Protein AF-A0A6N6S8N4-F1 (afdb_monomer)

Solvent-accessible surface area (backbone atoms only — not comparable to full-atom values): 8109 Å² total; per-residue (Å²): 145,86,81,79,85,82,71,57,64,67,64,52,57,62,48,53,56,59,43,51,50,46,43,49,50,54,49,49,52,49,47,55,65,48,35,40,62,38,55,52,53,52,51,52,50,51,46,40,58,76,73,44,45,75,82,76,47,55,70,67,56,49,52,53,50,51,50,50,51,51,53,49,40,52,51,28,48,54,50,20,58,75,68,59,69,82,83,50,69,66,60,31,50,52,56,53,25,70,74,39,92,80,34,54,58,59,65,65,67,60,69,63,92,68,75,96,79,56,77,68,61,58,51,56,48,51,55,52,50,55,59,39,56,57,63,74,71,113

Sequence (138 aa):
MTRIKALPHEALRRLVWPLRITRAGIAAERITRGFWPVWTILFALIAAVAFGAQDWLPLEVFWVGGVFALLGLLWALVRGIRQFRWPTEAEALDRLDRTLPGRPIAALTDSLAMGGGDAGTASVWRAHVARMADRART

Nearest PDB structures (foldseek):
  2p22-assembly1_B  TM=6.622E-01  e=1.594E+00  Saccharomyces cerevisiae
  2f66-assembly3_A  TM=7.027E-01  e=7.429E+00  Saccharomyces cerevisiae

Structure (mmCIF, N/CA/C/O backbone):
data_AF-A0A6N6S8N4-F1
#
_entry.id   AF-A0A6N6S8N4-F1
#
loop_
_atom_site.group_PDB
_atom_site.id
_atom_site.type_symbol
_atom_site.label_atom_id
_atom_site.label_alt_id
_atom_site.label_comp_id
_atom_site.label_asym_id
_atom_site.label_entity_id
_atom_site.label_seq_id
_atom_site.pdbx_PDB_ins_code
_atom_site.Cartn_x
_atom_site.Cartn_y
_atom_site.Cartn_z
_atom_site.occupancy
_atom_site.B_iso_or_equiv
_atom_site.auth_seq_id
_atom_site.auth_comp_id
_atom_site.auth_asym_id
_atom_site.auth_atom_id
_atom_site.pdbx_PDB_model_num
ATOM 1 N N . MET A 1 1 ? -27.161 10.430 45.081 1.00 38.78 1 MET A N 1
ATOM 2 C CA . MET A 1 1 ? -27.442 10.091 43.663 1.00 38.78 1 MET A CA 1
ATOM 3 C C . MET A 1 1 ? -26.609 10.977 42.730 1.00 38.78 1 MET A C 1
ATOM 5 O O . MET A 1 1 ? -27.145 11.697 41.901 1.00 38.78 1 MET A O 1
ATOM 9 N N . THR A 1 2 ? -25.282 10.952 42.862 1.00 39.19 2 THR A N 1
ATOM 10 C CA . THR A 1 2 ? -24.399 11.970 42.264 1.00 39.19 2 THR A CA 1
ATOM 11 C C . THR A 1 2 ? -22.998 11.378 42.110 1.00 39.19 2 THR A C 1
ATOM 13 O O . THR A 1 2 ? -22.294 11.290 43.105 1.00 39.19 2 THR A O 1
ATOM 16 N N . ARG A 1 3 ? -22.630 10.916 40.895 1.00 36.88 3 ARG A N 1
ATOM 17 C CA . ARG A 1 3 ? -21.241 10.827 40.345 1.00 36.88 3 ARG A CA 1
ATOM 18 C C . ARG A 1 3 ? -21.021 9.871 39.159 1.00 36.88 3 ARG A C 1
ATOM 20 O O . ARG A 1 3 ? -19.888 9.749 38.720 1.00 36.88 3 ARG A O 1
ATOM 27 N N . ILE A 1 4 ? -22.035 9.209 38.595 1.00 42.28 4 ILE A N 1
ATOM 28 C CA . ILE A 1 4 ? -21.779 8.183 37.550 1.00 42.28 4 ILE A CA 1
ATOM 29 C C . ILE A 1 4 ? -21.892 8.718 36.104 1.00 42.28 4 ILE A C 1
ATOM 31 O O . ILE A 1 4 ? -21.311 8.144 35.192 1.00 42.28 4 ILE A O 1
ATOM 35 N N . LYS A 1 5 ? -22.541 9.866 35.857 1.00 41.59 5 LYS A N 1
ATOM 36 C CA . LYS A 1 5 ? -22.748 10.369 34.479 1.00 41.59 5 LYS A CA 1
ATOM 37 C C . LYS A 1 5 ? -21.588 11.174 33.868 1.00 41.59 5 LYS A C 1
ATOM 39 O O . LYS A 1 5 ? -21.591 11.373 32.660 1.00 41.59 5 LYS A O 1
ATOM 44 N N . ALA A 1 6 ? -20.594 11.609 34.647 1.00 41.25 6 ALA A N 1
ATOM 45 C CA . ALA A 1 6 ? -19.563 12.541 34.162 1.00 41.25 6 ALA A CA 1
ATOM 46 C C . ALA A 1 6 ? -18.297 11.883 33.569 1.00 41.25 6 ALA A C 1
ATOM 48 O O . ALA A 1 6 ? -17.432 12.591 33.069 1.00 41.25 6 ALA A O 1
ATOM 49 N N . LEU A 1 7 ? -18.170 10.550 33.596 1.00 47.22 7 LEU A N 1
ATOM 50 C CA . LEU A 1 7 ? -16.972 9.833 33.128 1.00 47.22 7 LEU A CA 1
ATOM 51 C C . LEU A 1 7 ? -17.054 8.984 31.829 1.00 47.22 7 LEU A C 1
ATOM 53 O O . LEU A 1 7 ? -16.128 8.198 31.635 1.00 47.22 7 LEU A O 1
ATOM 57 N N . PRO A 1 8 ? -18.018 9.119 30.885 1.00 53.78 8 PRO A N 1
ATOM 58 C CA . PRO A 1 8 ? -17.903 8.409 29.602 1.00 53.78 8 PRO A CA 1
ATOM 59 C C . PRO A 1 8 ? -17.248 9.234 28.479 1.00 53.78 8 PRO A C 1
ATOM 61 O O . PRO A 1 8 ? -16.511 8.689 27.671 1.00 53.78 8 PRO A O 1
ATOM 64 N N . HIS A 1 9 ? -17.491 10.545 28.384 1.00 48.00 9 HIS A N 1
ATOM 65 C CA . HIS A 1 9 ? -17.287 11.254 27.108 1.00 48.00 9 HIS A CA 1
ATOM 66 C C . HIS A 1 9 ? -15.840 11.693 26.844 1.00 48.00 9 HIS A C 1
ATOM 68 O O . HIS A 1 9 ? -15.397 11.653 25.699 1.00 48.00 9 HIS A O 1
ATOM 74 N N . GLU A 1 10 ? -15.080 12.087 27.870 1.00 51.88 10 GLU A N 1
ATOM 75 C CA . GLU A 1 10 ? -13.678 12.501 27.690 1.00 51.88 10 GLU A CA 1
ATOM 76 C C . GLU A 1 10 ? -12.734 11.317 27.465 1.00 51.88 10 GLU A C 1
ATOM 78 O O . GLU A 1 10 ? -11.846 11.395 26.615 1.00 51.88 10 GLU A O 1
ATOM 83 N N . ALA A 1 11 ? -12.969 10.200 28.162 1.00 54.28 11 ALA A N 1
ATOM 84 C CA . ALA A 1 11 ? -12.226 8.960 27.955 1.00 54.28 11 ALA A CA 1
ATOM 85 C C . ALA A 1 11 ? -12.515 8.368 26.563 1.00 54.28 11 ALA A C 1
ATOM 87 O O . ALA A 1 11 ? -11.584 8.021 25.840 1.00 54.28 11 ALA A O 1
ATOM 88 N N . LEU A 1 12 ? -13.786 8.360 26.130 1.00 53.28 12 LEU A N 1
ATOM 89 C CA . LEU A 1 12 ? -14.160 7.937 24.776 1.00 53.28 12 LEU A CA 1
ATOM 90 C C . LEU A 1 12 ? -13.596 8.880 23.701 1.00 53.28 12 LEU A C 1
ATOM 92 O O . LEU A 1 12 ? -13.071 8.394 22.703 1.00 53.28 12 LEU A O 1
ATOM 96 N N . ARG A 1 13 ? -13.609 10.210 23.911 1.00 53.31 13 ARG A N 1
ATOM 97 C CA . ARG A 1 13 ? -13.008 11.193 22.981 1.00 53.31 13 ARG A CA 1
ATOM 98 C C . ARG A 1 13 ? -11.504 11.003 22.806 1.00 53.31 13 ARG A C 1
ATOM 100 O O . ARG A 1 13 ? -11.012 11.146 21.687 1.00 53.31 13 ARG A O 1
ATOM 107 N N . ARG A 1 14 ? -10.781 10.675 23.882 1.00 58.38 14 ARG A N 1
ATOM 108 C CA . ARG A 1 14 ? -9.346 10.361 23.812 1.00 58.38 14 ARG A CA 1
ATOM 109 C C . ARG A 1 14 ? -9.064 9.053 23.082 1.00 58.38 14 ARG A C 1
ATOM 111 O O . ARG A 1 14 ? -8.006 8.965 22.478 1.00 58.38 14 ARG A O 1
ATOM 118 N N . LEU A 1 15 ? -9.995 8.096 23.062 1.00 58.22 15 LEU A N 1
ATOM 119 C CA . LEU A 1 15 ? -9.845 6.850 22.303 1.00 58.22 15 LEU A CA 1
ATOM 120 C C . LEU A 1 15 ? -10.058 7.014 20.790 1.00 58.22 15 LEU A C 1
ATOM 122 O O . LEU A 1 15 ? -9.477 6.252 20.023 1.00 58.22 15 LEU A O 1
ATOM 126 N N . VAL A 1 16 ? -10.828 8.009 20.330 1.00 63.88 16 VAL A N 1
ATOM 127 C CA . VAL A 1 16 ? -11.131 8.185 18.891 1.00 63.88 16 VAL A CA 1
ATOM 128 C C . VAL A 1 16 ? -9.876 8.497 18.070 1.00 63.88 16 VAL A C 1
ATOM 130 O O . VAL A 1 16 ? -9.740 8.044 16.933 1.00 63.88 16 VAL A O 1
ATOM 133 N N . TRP A 1 17 ? -8.945 9.273 18.632 1.00 60.50 17 TRP A N 1
ATOM 134 C CA . TRP A 1 17 ? -7.737 9.702 17.922 1.00 60.50 17 TRP A CA 1
ATOM 135 C C . TRP A 1 17 ? -6.736 8.547 17.709 1.00 60.50 17 TRP A C 1
ATOM 137 O O . TRP A 1 17 ? -6.386 8.295 16.554 1.00 60.50 17 TRP A O 1
ATOM 147 N N . PRO A 1 18 ? -6.365 7.760 18.741 1.00 68.62 18 PRO A N 1
ATOM 148 C CA . PRO A 1 18 ? -5.601 6.522 18.588 1.00 68.62 18 PRO A CA 1
ATOM 149 C C . PRO A 1 18 ? -6.235 5.558 17.587 1.00 68.62 18 PRO A C 1
ATOM 151 O O . PRO A 1 18 ? -5.543 5.034 16.722 1.00 68.62 18 PRO A O 1
ATOM 154 N N . LEU A 1 19 ? -7.561 5.397 17.620 1.00 67.12 19 LEU A N 1
ATOM 155 C CA . LEU A 1 19 ? -8.277 4.505 16.707 1.00 67.12 19 LEU A CA 1
ATOM 156 C C . LEU A 1 19 ? -8.142 4.933 15.243 1.00 67.12 19 LEU A C 1
ATOM 158 O O . LEU A 1 19 ? -7.958 4.095 14.359 1.00 67.12 19 LEU A O 1
ATOM 162 N N . ARG A 1 20 ? -8.183 6.243 14.971 1.00 69.50 20 ARG A N 1
ATOM 163 C CA . ARG A 1 20 ? -7.945 6.787 13.627 1.00 69.50 20 ARG A CA 1
ATOM 164 C C . ARG A 1 20 ? -6.502 6.577 13.175 1.00 69.50 20 ARG A C 1
ATOM 166 O O . ARG A 1 20 ? -6.314 6.219 12.015 1.00 69.50 20 ARG A O 1
ATOM 173 N N . ILE A 1 21 ? -5.511 6.725 14.061 1.00 74.44 21 ILE A N 1
ATOM 174 C CA . ILE A 1 21 ? -4.111 6.401 13.736 1.00 74.44 21 ILE A CA 1
ATOM 175 C C . ILE A 1 21 ? -3.966 4.909 13.439 1.00 74.44 21 ILE A C 1
ATOM 177 O O . ILE A 1 21 ? -3.348 4.550 12.443 1.00 74.44 21 ILE A O 1
ATOM 181 N N . THR A 1 22 ? -4.561 4.027 14.246 1.00 74.69 22 THR A N 1
ATOM 182 C CA . THR A 1 22 ? -4.492 2.577 14.023 1.00 74.69 22 THR A CA 1
ATOM 183 C C . THR A 1 22 ? -5.160 2.194 12.703 1.00 74.69 22 THR A C 1
ATOM 185 O O . THR A 1 22 ? -4.591 1.419 11.936 1.00 74.69 22 THR A O 1
ATOM 188 N N . ARG A 1 23 ? -6.318 2.787 12.372 1.00 70.62 23 ARG A N 1
ATOM 189 C CA . ARG A 1 23 ? -6.960 2.615 11.054 1.00 70.62 23 ARG A CA 1
ATOM 190 C C . ARG A 1 23 ? -6.066 3.110 9.923 1.00 70.62 23 ARG A C 1
ATOM 192 O O . ARG A 1 23 ? -5.927 2.403 8.930 1.00 70.62 23 ARG A O 1
ATOM 199 N N . ALA A 1 24 ? -5.441 4.276 10.081 1.00 74.31 24 ALA A N 1
ATOM 200 C CA . ALA A 1 24 ? -4.512 4.824 9.098 1.00 74.31 24 ALA A CA 1
ATOM 201 C C . ALA A 1 24 ? -3.265 3.941 8.931 1.00 74.31 24 ALA A C 1
ATOM 203 O O . ALA A 1 24 ? -2.841 3.713 7.806 1.00 74.31 24 ALA A O 1
ATOM 204 N N . GLY A 1 25 ? -2.728 3.374 10.013 1.00 74.81 25 GLY A N 1
ATOM 205 C CA . GLY A 1 25 ? -1.590 2.454 9.986 1.00 74.81 25 GLY A CA 1
ATOM 206 C C . GLY A 1 25 ? -1.918 1.128 9.299 1.00 74.81 25 GLY A C 1
ATOM 207 O O . GLY A 1 25 ? -1.151 0.669 8.458 1.00 74.81 25 GLY A O 1
ATOM 208 N N . ILE A 1 26 ? -3.087 0.541 9.578 1.00 75.25 26 ILE A N 1
ATOM 209 C CA . ILE A 1 26 ? -3.557 -0.670 8.880 1.00 75.25 26 ILE A CA 1
ATOM 210 C C . ILE A 1 26 ? -3.814 -0.368 7.400 1.00 75.25 26 ILE A C 1
ATOM 212 O O . ILE A 1 26 ? -3.468 -1.177 6.540 1.00 75.25 26 ILE A O 1
ATOM 216 N N . ALA A 1 27 ? -4.409 0.788 7.090 1.00 74.81 27 ALA A N 1
ATOM 217 C CA . ALA A 1 27 ? -4.619 1.218 5.715 1.00 74.81 27 ALA A CA 1
ATOM 218 C C . ALA A 1 27 ? -3.282 1.411 4.988 1.00 74.81 27 ALA A C 1
ATOM 220 O O . ALA A 1 27 ? -3.123 0.876 3.898 1.00 74.81 27 ALA A O 1
ATOM 221 N N . ALA A 1 28 ? -2.304 2.079 5.603 1.00 76.81 28 ALA A N 1
ATOM 222 C CA . ALA A 1 28 ? -0.965 2.257 5.049 1.00 76.81 28 ALA A CA 1
ATOM 223 C C . ALA A 1 28 ? -0.253 0.912 4.836 1.00 76.81 28 ALA A C 1
ATOM 225 O O . ALA A 1 28 ? 0.269 0.673 3.755 1.00 76.81 28 ALA A O 1
ATOM 226 N N . GLU A 1 29 ? -0.302 -0.010 5.803 1.00 79.50 29 GLU A N 1
ATOM 227 C CA . GLU A 1 29 ? 0.267 -1.358 5.665 1.00 79.50 29 GLU A CA 1
ATOM 228 C C . GLU A 1 29 ? -0.382 -2.120 4.494 1.00 79.50 29 GLU A C 1
ATOM 230 O O . GLU A 1 29 ? 0.315 -2.720 3.672 1.00 79.50 29 GLU A O 1
ATOM 235 N N . ARG A 1 30 ? -1.717 -2.059 4.374 1.00 80.06 30 ARG A N 1
ATOM 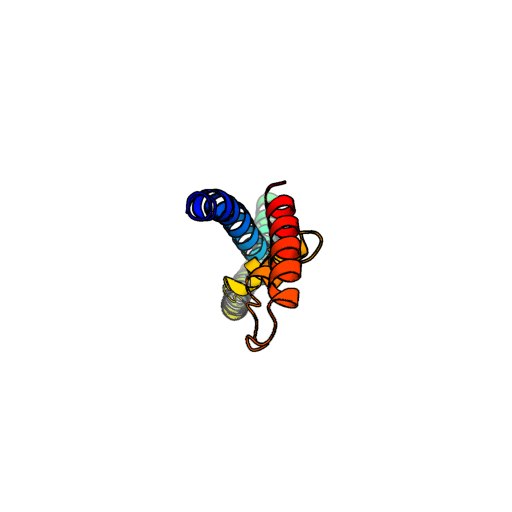236 C CA . ARG A 1 30 ? -2.467 -2.689 3.274 1.00 80.06 30 ARG A CA 1
ATOM 237 C C . ARG A 1 30 ? -2.194 -2.023 1.927 1.00 80.06 30 ARG A C 1
ATOM 239 O O . ARG A 1 30 ? -2.108 -2.739 0.935 1.00 80.06 30 ARG A O 1
ATOM 246 N N . ILE A 1 31 ? -2.027 -0.702 1.877 1.00 78.50 31 ILE A N 1
ATOM 247 C CA . ILE A 1 31 ? -1.660 0.024 0.655 1.00 78.50 31 ILE A CA 1
ATOM 248 C C . ILE A 1 31 ? -0.251 -0.378 0.237 1.00 78.50 31 ILE A C 1
ATOM 250 O O . ILE A 1 31 ? -0.060 -0.856 -0.874 1.00 78.50 31 ILE A O 1
ATOM 254 N N . THR A 1 32 ? 0.733 -0.271 1.125 1.00 80.25 32 THR A N 1
ATOM 255 C CA . THR A 1 32 ? 2.125 -0.588 0.797 1.00 80.25 32 THR A CA 1
ATOM 256 C C . THR A 1 32 ? 2.288 -2.052 0.394 1.00 80.25 32 THR A C 1
ATOM 258 O O . THR A 1 32 ? 2.954 -2.341 -0.596 1.00 80.25 32 THR A O 1
ATOM 261 N N . ARG A 1 33 ? 1.635 -2.991 1.094 1.00 78.88 33 ARG A N 1
ATOM 262 C CA . ARG A 1 33 ? 1.712 -4.424 0.763 1.00 78.88 33 ARG A CA 1
ATOM 263 C C . ARG A 1 33 ? 0.866 -4.798 -0.459 1.00 78.88 33 ARG A C 1
ATOM 265 O O . ARG A 1 33 ? 1.290 -5.631 -1.252 1.00 78.88 33 ARG A O 1
ATOM 272 N N . GLY A 1 34 ? -0.317 -4.209 -0.626 1.00 80.06 3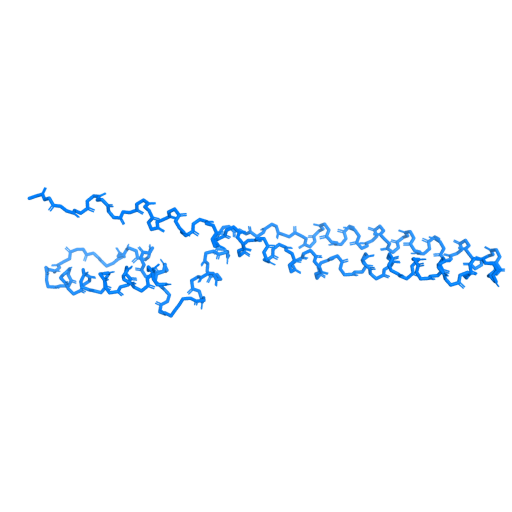4 GLY A N 1
ATOM 273 C CA . GLY A 1 34 ? -1.224 -4.492 -1.745 1.00 80.06 34 GLY A CA 1
ATOM 274 C C . GLY A 1 34 ? -0.770 -3.868 -3.065 1.00 80.06 34 GLY A C 1
ATOM 275 O O . GLY A 1 34 ? -0.921 -4.481 -4.119 1.00 80.06 34 GLY A O 1
ATOM 276 N N . PHE A 1 35 ? -0.155 -2.687 -2.999 1.00 86.38 35 PHE A N 1
ATOM 277 C CA . PHE A 1 35 ? 0.367 -1.939 -4.143 1.00 86.38 35 PHE A CA 1
ATOM 278 C C . PHE A 1 35 ? 1.889 -2.066 -4.289 1.00 86.38 35 PHE A C 1
ATOM 280 O O . PHE A 1 35 ? 2.489 -1.327 -5.064 1.00 86.38 35 PHE A O 1
ATOM 287 N N . TRP A 1 36 ? 2.529 -3.023 -3.604 1.00 87.38 36 TRP A N 1
ATOM 288 C CA . TRP A 1 36 ? 3.974 -3.259 -3.723 1.00 87.38 36 TRP A CA 1
ATOM 289 C C . TRP A 1 36 ? 4.470 -3.358 -5.180 1.00 87.38 36 TRP A C 1
ATOM 291 O O . TRP A 1 36 ? 5.475 -2.715 -5.480 1.00 87.38 36 TRP A O 1
ATOM 301 N N . PRO A 1 37 ? 3.775 -4.039 -6.124 1.00 89.56 37 PRO A N 1
ATOM 302 C CA . PRO A 1 37 ? 4.283 -4.157 -7.486 1.00 89.56 37 PRO A CA 1
ATOM 303 C C . PRO A 1 37 ? 4.200 -2.824 -8.240 1.00 89.56 37 PRO A C 1
ATOM 305 O O . PRO A 1 37 ? 5.045 -2.554 -9.084 1.00 89.56 37 PRO A O 1
ATOM 308 N N . VAL A 1 38 ? 3.218 -1.970 -7.914 1.00 90.94 38 VAL A N 1
ATOM 309 C CA . VAL A 1 38 ? 3.106 -0.615 -8.481 1.00 90.94 38 VAL A CA 1
ATOM 310 C C . VAL A 1 38 ? 4.327 0.206 -8.083 1.00 90.94 38 VAL A C 1
ATOM 312 O O . VAL A 1 38 ? 4.980 0.773 -8.952 1.00 90.94 38 VAL A O 1
ATOM 315 N N . TRP A 1 39 ? 4.671 0.217 -6.790 1.00 90.38 39 TRP A N 1
ATOM 316 C CA . TRP A 1 39 ? 5.846 0.934 -6.289 1.00 90.38 39 TRP A CA 1
ATOM 317 C C . TRP A 1 39 ? 7.140 0.426 -6.927 1.00 90.38 39 TRP A C 1
ATOM 319 O O . TRP A 1 39 ? 7.964 1.230 -7.351 1.00 90.38 39 TRP A O 1
ATOM 329 N N . THR A 1 40 ? 7.299 -0.894 -7.063 1.00 93.38 40 THR A N 1
ATOM 330 C CA . THR A 1 40 ? 8.468 -1.490 -7.723 1.00 93.38 40 THR A CA 1
ATOM 331 C C . THR A 1 40 ? 8.590 -1.057 -9.180 1.00 93.38 40 THR A C 1
ATOM 333 O O . THR A 1 40 ? 9.669 -0.634 -9.585 1.00 93.38 40 THR A O 1
ATOM 336 N N . ILE A 1 41 ? 7.505 -1.118 -9.960 1.00 94.00 41 ILE A N 1
ATOM 337 C CA . ILE A 1 41 ? 7.519 -0.691 -11.367 1.00 94.00 41 ILE A CA 1
ATOM 338 C C . ILE A 1 41 ? 7.836 0.802 -11.461 1.00 94.00 41 ILE A C 1
ATOM 340 O O . ILE A 1 41 ? 8.681 1.196 -12.259 1.00 94.00 41 ILE A O 1
ATOM 344 N N . LEU A 1 42 ? 7.211 1.631 -10.620 1.00 94.38 42 LEU A N 1
ATOM 345 C CA . LEU A 1 42 ? 7.425 3.075 -10.629 1.00 94.38 42 LEU A CA 1
ATOM 346 C C . LEU A 1 42 ? 8.887 3.428 -10.322 1.00 94.38 42 LEU A C 1
ATOM 348 O O . LEU A 1 42 ? 9.502 4.190 -11.060 1.00 94.38 42 LEU A O 1
ATOM 352 N N . PHE A 1 43 ? 9.465 2.841 -9.270 1.00 95.69 43 PHE A N 1
ATOM 353 C CA . PHE A 1 43 ? 10.862 3.081 -8.912 1.00 95.69 43 PHE A CA 1
ATOM 354 C C . PHE A 1 43 ? 11.838 2.516 -9.941 1.00 95.69 43 PHE A C 1
ATOM 356 O O . PHE A 1 43 ? 12.847 3.159 -10.215 1.00 95.69 43 PHE A O 1
ATOM 363 N N . ALA A 1 44 ? 11.536 1.368 -10.551 1.00 94.75 44 ALA A N 1
ATOM 364 C CA . ALA A 1 44 ? 12.347 0.820 -11.631 1.00 94.75 44 ALA A CA 1
ATOM 365 C C . ALA A 1 44 ? 12.348 1.740 -12.862 1.00 94.75 44 ALA A C 1
ATOM 367 O O . ALA A 1 44 ? 13.408 1.987 -13.428 1.00 94.75 44 ALA A O 1
ATOM 368 N N . LEU A 1 45 ? 11.190 2.296 -13.242 1.00 94.12 45 LEU A N 1
ATOM 369 C CA . LEU A 1 45 ? 11.085 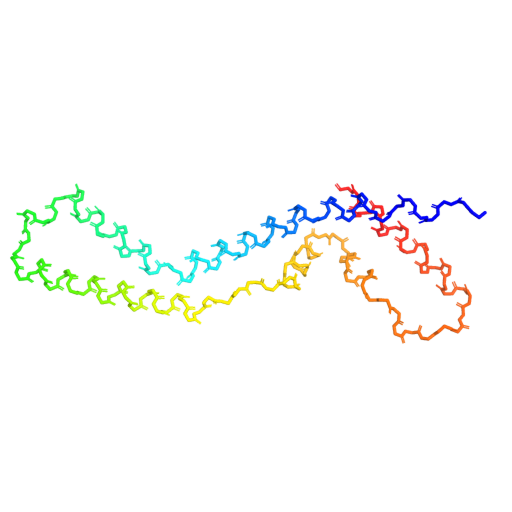3.267 -14.335 1.00 94.12 45 LEU A CA 1
ATOM 370 C C . LEU A 1 45 ? 11.831 4.565 -14.014 1.00 94.12 45 LEU A C 1
ATOM 372 O O . LEU A 1 45 ? 12.595 5.048 -14.844 1.00 94.12 45 LEU A O 1
ATOM 376 N N . ILE A 1 46 ? 11.650 5.106 -12.805 1.00 95.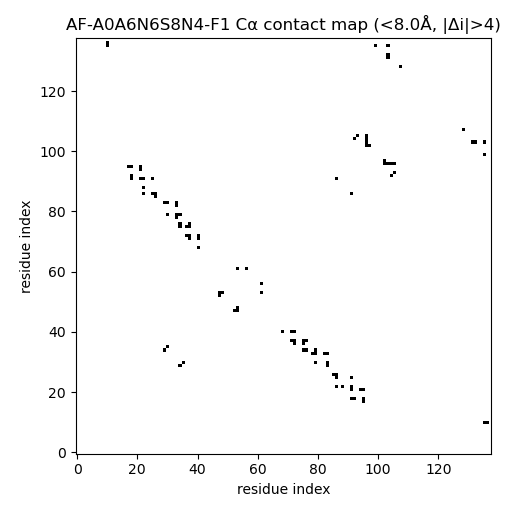75 46 ILE A N 1
ATOM 377 C CA . ILE A 1 46 ? 12.367 6.307 -12.353 1.00 95.75 46 ILE A CA 1
ATOM 378 C C . ILE A 1 46 ? 13.876 6.068 -12.389 1.00 95.75 46 ILE A C 1
ATOM 380 O O . ILE A 1 46 ? 14.604 6.915 -12.894 1.00 95.75 46 ILE A O 1
ATOM 384 N N . ALA A 1 47 ? 14.348 4.920 -11.898 1.00 95.69 47 ALA A N 1
ATOM 385 C CA . ALA A 1 47 ? 15.757 4.559 -11.958 1.00 95.69 47 ALA A CA 1
ATOM 386 C C . ALA A 1 47 ? 16.233 4.453 -13.413 1.00 95.69 47 ALA A C 1
ATOM 388 O O . ALA A 1 47 ? 17.211 5.097 -13.771 1.00 95.69 47 ALA A O 1
ATOM 389 N N . ALA A 1 48 ? 15.522 3.720 -14.273 1.00 92.56 48 ALA A N 1
ATOM 390 C CA . ALA A 1 48 ? 15.886 3.593 -15.683 1.00 92.56 48 ALA A CA 1
ATOM 391 C C . ALA A 1 48 ? 16.062 4.967 -16.352 1.00 92.56 48 ALA A C 1
ATOM 393 O O . ALA A 1 48 ? 17.072 5.193 -17.013 1.00 92.56 48 ALA A O 1
ATOM 394 N N . VAL A 1 49 ? 15.141 5.904 -16.103 1.00 92.62 49 VAL A N 1
ATOM 395 C CA . VAL A 1 49 ? 15.228 7.271 -16.634 1.00 92.62 49 VAL A CA 1
ATOM 396 C C . VAL A 1 49 ? 16.377 8.065 -16.005 1.00 92.62 49 VAL A C 1
ATOM 398 O O . VAL A 1 49 ? 17.157 8.696 -16.714 1.00 92.62 49 VAL A O 1
ATOM 401 N N . ALA A 1 50 ? 16.516 8.022 -14.678 1.00 95.44 50 ALA A N 1
ATOM 402 C CA . ALA A 1 50 ? 17.544 8.765 -13.948 1.00 95.44 50 ALA A CA 1
ATOM 403 C C . ALA A 1 50 ? 18.973 8.318 -14.301 1.00 95.44 50 ALA A C 1
ATOM 405 O O . ALA A 1 50 ? 19.888 9.137 -14.298 1.00 95.44 50 ALA A O 1
ATOM 406 N N . PHE A 1 51 ? 19.160 7.036 -14.623 1.00 95.06 51 PHE A N 1
ATOM 407 C CA . PHE A 1 51 ? 20.437 6.470 -15.061 1.00 95.06 51 PHE A CA 1
ATOM 408 C C . PHE A 1 51 ? 20.662 6.572 -16.578 1.00 95.06 51 PHE A C 1
ATOM 410 O O . PHE A 1 51 ? 21.683 6.099 -17.074 1.00 95.06 51 PHE A O 1
ATOM 417 N N . GLY A 1 52 ? 19.742 7.192 -17.321 1.00 92.00 52 GLY A N 1
ATOM 418 C CA . GLY A 1 52 ? 19.910 7.425 -18.752 1.00 92.00 52 GLY A CA 1
ATOM 419 C C . GLY A 1 52 ? 19.660 6.199 -19.625 1.00 92.00 52 GLY A C 1
ATOM 420 O O . GLY A 1 52 ? 20.097 6.180 -20.768 1.00 92.00 52 GLY A O 1
ATOM 421 N N . ALA A 1 53 ? 18.985 5.155 -19.129 1.00 90.12 53 ALA A N 1
ATOM 422 C CA . ALA A 1 53 ? 18.800 3.909 -19.876 1.00 90.12 53 ALA A CA 1
ATOM 423 C C . ALA A 1 53 ? 18.142 4.140 -21.248 1.00 90.12 53 ALA A C 1
ATOM 425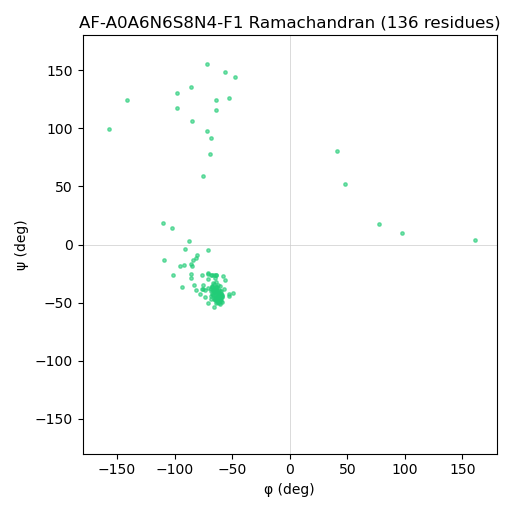 O O . ALA A 1 53 ? 18.460 3.431 -22.199 1.00 90.12 53 ALA A O 1
ATOM 426 N N . GLN A 1 54 ? 17.286 5.161 -21.378 1.00 86.75 54 GLN A N 1
ATOM 427 C CA . GLN A 1 54 ? 16.670 5.536 -22.653 1.00 86.75 54 GLN A CA 1
ATOM 428 C C . GLN A 1 54 ? 17.678 5.883 -23.760 1.00 86.75 54 GLN A C 1
ATOM 430 O O . GLN A 1 54 ? 17.356 5.699 -24.928 1.00 86.75 54 GLN A O 1
ATOM 435 N N . ASP A 1 55 ? 18.880 6.347 -23.408 1.00 89.50 55 ASP A N 1
ATOM 436 C CA . ASP A 1 55 ? 19.887 6.810 -24.370 1.00 89.50 55 ASP A CA 1
ATOM 437 C C . ASP A 1 55 ? 20.744 5.656 -24.920 1.00 89.50 55 ASP A C 1
ATOM 439 O O . ASP A 1 55 ? 21.376 5.782 -25.967 1.00 89.50 55 ASP A O 1
ATOM 443 N N . TRP A 1 56 ? 20.748 4.511 -24.228 1.00 90.12 56 TRP A N 1
ATOM 444 C CA . TRP A 1 56 ? 21.565 3.337 -24.562 1.00 90.12 56 TRP A CA 1
ATOM 445 C C . TRP A 1 56 ? 20.748 2.161 -25.107 1.00 90.12 56 TRP A C 1
ATOM 447 O O . TRP A 1 56 ? 21.317 1.194 -25.616 1.00 90.12 56 TRP A O 1
ATOM 457 N N . LEU A 1 57 ? 19.422 2.202 -24.964 1.00 87.94 57 LEU A N 1
ATOM 458 C CA . LEU A 1 57 ? 18.540 1.105 -25.345 1.00 87.94 57 LEU A CA 1
ATOM 459 C C . LEU A 1 57 ? 18.162 1.180 -26.833 1.00 87.94 57 LEU A C 1
ATOM 461 O O . LEU A 1 57 ? 17.751 2.239 -27.309 1.00 87.94 57 LEU A O 1
ATOM 465 N N . PRO A 1 58 ? 18.201 0.048 -27.562 1.00 92.88 58 PRO A N 1
ATOM 466 C CA . PRO A 1 58 ? 17.570 -0.048 -28.871 1.00 92.88 58 PRO A CA 1
ATOM 467 C C . PRO A 1 58 ? 16.079 0.295 -28.790 1.00 92.88 58 PRO A C 1
ATOM 469 O O . PRO A 1 58 ? 15.411 -0.004 -27.791 1.00 92.88 58 PRO A O 1
ATOM 472 N N . LEU A 1 59 ? 15.544 0.874 -29.864 1.00 90.75 59 LEU A N 1
ATOM 473 C CA . LEU A 1 59 ? 14.161 1.345 -29.927 1.00 90.75 59 LEU A CA 1
ATOM 474 C C . LEU A 1 59 ? 13.153 0.222 -29.635 1.00 90.75 59 LEU A C 1
ATOM 476 O O . LEU A 1 59 ? 12.160 0.437 -28.940 1.00 90.75 59 LEU A O 1
ATOM 480 N N . GLU A 1 60 ? 13.427 -0.989 -30.118 1.00 92.88 60 GLU A N 1
ATOM 481 C CA . GLU A 1 60 ? 12.603 -2.174 -29.893 1.00 92.88 60 GLU A CA 1
ATOM 482 C C . GLU A 1 60 ? 12.534 -2.524 -28.404 1.00 92.88 60 GLU A C 1
ATOM 484 O O . GLU A 1 60 ? 11.452 -2.784 -27.880 1.00 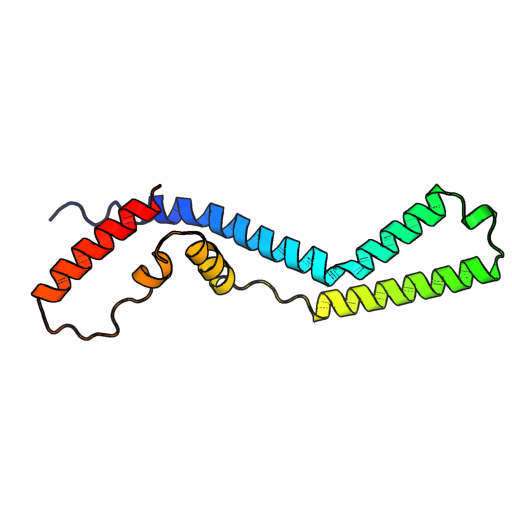92.88 60 GLU A O 1
ATOM 489 N N . VAL A 1 61 ? 13.670 -2.482 -27.698 1.00 91.56 61 VAL A N 1
ATOM 490 C CA . VAL A 1 61 ? 13.729 -2.790 -26.261 1.00 91.56 61 VAL A CA 1
ATOM 491 C C . VAL A 1 61 ? 13.006 -1.717 -25.455 1.00 91.56 61 VAL A C 1
ATOM 493 O O . VAL A 1 61 ? 12.277 -2.047 -24.520 1.00 91.56 61 VAL A O 1
ATOM 496 N N . PHE A 1 62 ? 13.154 -0.447 -25.838 1.00 90.69 62 PHE A N 1
ATOM 497 C CA . PHE A 1 62 ? 12.457 0.661 -25.194 1.00 90.69 62 PHE A CA 1
ATOM 498 C C . PHE A 1 62 ? 10.931 0.513 -25.297 1.00 90.69 62 PHE A C 1
ATOM 500 O O . PHE A 1 62 ? 10.239 0.551 -24.277 1.00 90.69 62 PHE A O 1
ATOM 507 N N . TRP A 1 63 ? 10.394 0.276 -26.499 1.00 92.38 63 TRP A N 1
ATOM 508 C CA . TRP A 1 63 ? 8.947 0.122 -26.691 1.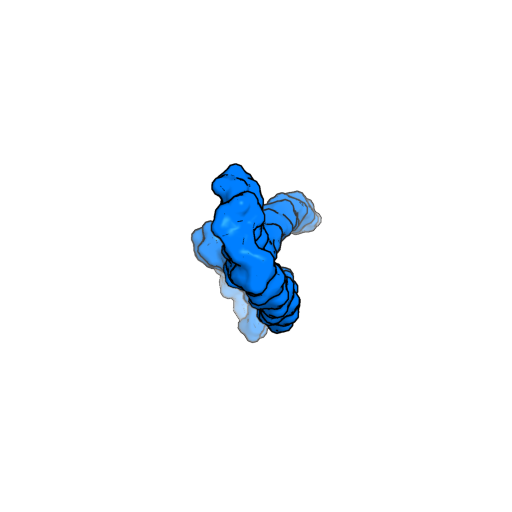00 92.38 63 TRP A CA 1
ATOM 509 C C . TRP A 1 63 ? 8.398 -1.150 -26.053 1.00 92.38 63 TRP A C 1
ATOM 511 O O . TRP A 1 63 ? 7.373 -1.093 -25.373 1.00 92.38 63 TRP A O 1
ATOM 521 N N . VAL A 1 64 ? 9.080 -2.286 -26.220 1.00 94.31 64 VAL A N 1
ATOM 522 C CA . VAL A 1 64 ? 8.671 -3.552 -25.596 1.00 94.31 64 VAL A CA 1
ATOM 523 C C . VAL A 1 64 ? 8.678 -3.414 -24.072 1.00 94.31 64 VAL A C 1
ATOM 525 O O . VAL A 1 64 ? 7.686 -3.745 -23.421 1.00 94.31 64 VAL A O 1
ATOM 528 N N . GLY A 1 65 ? 9.746 -2.851 -23.501 1.00 93.25 65 GLY A N 1
ATOM 529 C CA . GLY A 1 65 ? 9.847 -2.565 -22.071 1.00 93.25 65 GLY A CA 1
ATOM 530 C C . GLY A 1 65 ? 8.745 -1.623 -21.582 1.00 93.25 65 GLY A C 1
ATOM 531 O O . GLY A 1 65 ? 8.116 -1.899 -20.562 1.00 93.25 65 GLY A O 1
ATOM 532 N N . GLY A 1 66 ? 8.446 -0.563 -22.337 1.00 93.19 66 GLY A N 1
ATOM 533 C CA . GLY A 1 66 ? 7.360 0.373 -22.039 1.00 93.19 66 GLY A CA 1
ATOM 534 C C . GLY A 1 66 ? 5.981 -0.292 -22.023 1.00 93.19 66 GLY A C 1
ATOM 535 O O . GLY A 1 66 ? 5.208 -0.083 -21.086 1.00 93.19 66 GLY A O 1
ATOM 536 N N . VAL A 1 67 ? 5.684 -1.151 -23.005 1.00 95.69 67 VAL A N 1
ATOM 537 C CA . VAL A 1 67 ? 4.429 -1.922 -23.052 1.00 95.69 67 VAL A CA 1
ATOM 538 C C . VAL A 1 67 ? 4.327 -2.868 -21.857 1.00 95.69 67 VAL A C 1
ATOM 540 O O . VAL A 1 67 ? 3.295 -2.893 -21.186 1.00 95.69 67 VAL A O 1
ATOM 543 N N . PHE A 1 68 ? 5.390 -3.610 -21.536 1.00 95.81 68 PHE A N 1
ATOM 544 C CA . PHE A 1 68 ? 5.394 -4.498 -20.371 1.00 95.81 68 PHE A CA 1
ATOM 545 C C . PHE A 1 68 ? 5.254 -3.737 -19.052 1.00 95.81 68 PHE A C 1
ATOM 547 O O . PHE A 1 68 ? 4.514 -4.182 -18.175 1.00 95.81 68 PHE A O 1
ATOM 554 N N . ALA A 1 69 ? 5.905 -2.582 -18.914 1.00 93.94 69 ALA A N 1
ATOM 555 C CA . ALA A 1 69 ? 5.763 -1.733 -17.740 1.00 93.94 69 ALA A CA 1
ATOM 556 C C . ALA A 1 69 ? 4.322 -1.227 -17.590 1.00 93.94 69 ALA A C 1
ATOM 55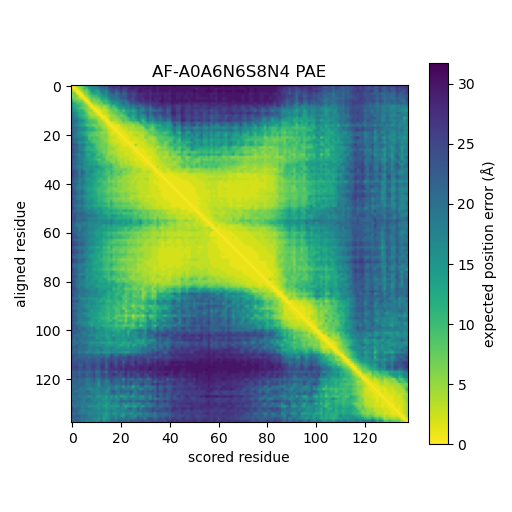8 O O . ALA A 1 69 ? 3.763 -1.298 -16.495 1.00 93.94 69 ALA A O 1
ATOM 559 N N . LEU A 1 70 ? 3.687 -0.795 -18.686 1.00 95.00 70 LEU A N 1
ATOM 560 C CA . LEU A 1 70 ? 2.293 -0.355 -18.685 1.00 95.00 70 LEU A CA 1
ATOM 561 C C . LEU A 1 70 ? 1.334 -1.495 -18.316 1.00 95.00 70 LEU A C 1
ATOM 563 O O . LEU A 1 70 ? 0.495 -1.332 -17.431 1.00 95.00 70 LEU A O 1
ATOM 567 N N . LEU A 1 71 ? 1.470 -2.661 -18.952 1.00 96.25 71 LEU A N 1
ATOM 568 C CA . LEU A 1 71 ? 0.648 -3.837 -18.652 1.00 96.25 71 LEU A CA 1
ATOM 569 C C . LEU A 1 71 ? 0.845 -4.307 -17.208 1.00 96.25 71 LEU A C 1
ATOM 571 O O . LEU A 1 71 ? -0.131 -4.603 -16.516 1.00 96.25 71 LEU A O 1
ATOM 575 N N . GLY A 1 72 ? 2.092 -4.327 -16.733 1.00 93.62 72 GLY A N 1
ATOM 576 C CA . GLY A 1 72 ? 2.433 -4.643 -15.351 1.00 93.62 72 GLY A CA 1
ATOM 577 C C . GLY A 1 72 ? 1.798 -3.664 -14.367 1.00 93.62 72 GLY A C 1
ATOM 578 O O . GLY A 1 72 ? 1.233 -4.093 -13.361 1.00 93.62 72 GLY A O 1
ATOM 579 N N . LEU A 1 73 ? 1.818 -2.364 -14.676 1.00 93.31 73 LEU A N 1
ATOM 580 C CA . LEU A 1 73 ? 1.208 -1.321 -13.854 1.00 93.31 73 LEU A CA 1
ATOM 581 C C . LEU A 1 73 ? -0.316 -1.477 -13.795 1.00 93.31 73 LEU A C 1
ATOM 583 O O . LEU A 1 73 ? -0.888 -1.461 -12.707 1.00 93.31 73 LEU A O 1
ATOM 587 N N . LEU A 1 74 ? -0.970 -1.692 -14.941 1.00 94.25 74 LEU A N 1
ATOM 588 C CA . LEU A 1 74 ? -2.414 -1.929 -15.016 1.00 94.25 74 LEU A CA 1
ATOM 589 C C . LEU A 1 74 ? -2.814 -3.182 -14.236 1.00 94.25 74 LEU A C 1
ATOM 591 O O . LEU A 1 74 ? -3.743 -3.142 -13.428 1.00 94.25 74 LEU A O 1
ATOM 595 N N . TRP A 1 75 ? -2.089 -4.285 -14.422 1.00 92.81 75 TRP A N 1
ATOM 596 C CA . TRP A 1 75 ? -2.332 -5.517 -13.678 1.00 92.81 75 TRP A CA 1
ATOM 597 C C . TRP A 1 75 ? -2.142 -5.317 -12.171 1.00 92.81 75 TRP A C 1
ATOM 599 O O . TRP A 1 75 ? -2.985 -5.748 -11.382 1.00 92.81 75 TRP A O 1
ATOM 609 N N . ALA A 1 76 ? -1.076 -4.627 -11.761 1.00 90.25 76 ALA A N 1
ATOM 610 C CA . ALA A 1 76 ? -0.789 -4.344 -10.361 1.00 90.25 76 ALA A CA 1
ATOM 611 C C . ALA A 1 76 ? -1.846 -3.427 -9.729 1.00 90.25 76 ALA A C 1
ATOM 613 O O . ALA A 1 76 ? -2.254 -3.674 -8.595 1.00 90.25 76 ALA A O 1
ATOM 614 N N . LEU A 1 77 ? -2.346 -2.431 -10.466 1.00 87.69 77 LEU A N 1
ATOM 615 C CA . LEU A 1 77 ? -3.453 -1.572 -10.043 1.00 87.69 77 LEU A CA 1
ATOM 616 C C . LEU A 1 77 ? -4.746 -2.372 -9.876 1.00 87.69 77 LEU A C 1
ATOM 618 O O . LEU A 1 77 ? -5.368 -2.307 -8.818 1.00 87.69 77 LEU A O 1
ATOM 622 N N . VAL A 1 78 ? -5.130 -3.176 -10.873 1.00 88.12 78 VAL A N 1
ATOM 623 C CA . VAL A 1 78 ? -6.335 -4.020 -10.802 1.00 88.12 78 VAL A CA 1
ATOM 624 C C . VAL A 1 78 ? -6.231 -5.002 -9.639 1.00 88.12 78 VAL A C 1
ATOM 626 O O . VAL A 1 78 ? -7.174 -5.145 -8.861 1.00 88.12 78 VAL A O 1
ATOM 629 N N . ARG A 1 79 ? -5.080 -5.660 -9.476 1.00 85.94 79 ARG A N 1
ATOM 630 C CA . ARG A 1 79 ? -4.822 -6.562 -8.352 1.00 85.94 79 ARG A CA 1
ATOM 631 C C . ARG A 1 79 ? -4.901 -5.822 -7.016 1.00 85.94 79 ARG A C 1
ATOM 633 O O . ARG A 1 79 ? -5.561 -6.323 -6.108 1.00 85.94 79 ARG A O 1
ATOM 640 N N . GLY A 1 80 ? -4.258 -4.662 -6.901 1.00 83.88 80 GLY A N 1
ATOM 641 C CA . GLY A 1 80 ? -4.252 -3.830 -5.700 1.00 83.88 80 GLY A CA 1
ATOM 642 C C . GLY A 1 80 ? -5.665 -3.417 -5.303 1.00 83.88 80 GLY A C 1
ATOM 643 O O . GLY A 1 80 ? -6.074 -3.677 -4.178 1.00 83.88 80 GLY A O 1
ATOM 644 N N . ILE A 1 81 ? -6.453 -2.899 -6.250 1.00 82.44 81 ILE A N 1
ATOM 645 C CA . ILE A 1 81 ? -7.858 -2.517 -6.043 1.00 82.44 81 ILE A CA 1
ATOM 646 C C . ILE A 1 81 ? -8.707 -3.730 -5.641 1.00 82.44 81 ILE A C 1
ATOM 648 O O . ILE A 1 81 ? -9.475 -3.646 -4.687 1.00 82.44 81 ILE A O 1
ATOM 652 N N . ARG A 1 82 ? -8.553 -4.882 -6.310 1.00 80.44 82 ARG A N 1
ATOM 653 C CA . ARG A 1 82 ? -9.313 -6.105 -5.981 1.00 80.44 82 ARG A CA 1
ATOM 654 C C . ARG A 1 82 ? -8.952 -6.688 -4.615 1.00 80.44 82 ARG A C 1
ATOM 656 O O . ARG A 1 82 ? -9.806 -7.289 -3.970 1.00 80.44 82 ARG A O 1
ATOM 663 N N . GLN A 1 83 ? -7.699 -6.552 -4.187 1.00 75.25 83 GLN A N 1
ATOM 664 C CA . GLN A 1 83 ? -7.236 -7.013 -2.874 1.00 75.25 83 GLN A CA 1
ATOM 665 C C . GLN A 1 83 ? -7.482 -5.977 -1.771 1.00 75.25 83 GLN A C 1
ATOM 667 O O . GLN A 1 83 ? -7.462 -6.328 -0.588 1.00 75.25 83 GLN A O 1
ATOM 672 N N . PHE A 1 84 ? -7.740 -4.717 -2.132 1.00 70.00 84 PHE A N 1
ATOM 673 C CA . PHE A 1 84 ? -7.978 -3.647 -1.181 1.00 70.00 84 PHE A CA 1
ATOM 674 C C . PHE A 1 84 ? -9.345 -3.811 -0.516 1.00 70.00 84 PHE A C 1
ATOM 676 O O . PHE A 1 84 ? -10.389 -3.418 -1.033 1.00 70.00 84 PHE A O 1
ATOM 683 N N . ARG A 1 85 ? -9.331 -4.391 0.684 1.00 68.44 85 ARG A N 1
ATOM 684 C CA . ARG A 1 85 ? -10.483 -4.414 1.584 1.00 68.44 85 ARG A CA 1
ATOM 685 C C . ARG A 1 85 ? -10.313 -3.297 2.599 1.00 68.44 85 ARG A C 1
ATOM 687 O O . ARG A 1 85 ? -9.355 -3.318 3.381 1.00 68.44 85 ARG A O 1
ATOM 694 N N . TRP A 1 86 ? -11.239 -2.338 2.586 1.00 63.69 86 TRP A N 1
ATOM 695 C CA . TRP A 1 86 ? -11.277 -1.264 3.574 1.00 63.69 86 TRP A CA 1
ATOM 696 C C . TRP A 1 86 ? -11.268 -1.858 4.992 1.00 63.69 86 TRP A C 1
ATOM 698 O O . TRP A 1 86 ? -12.092 -2.731 5.279 1.00 63.69 86 TRP A O 1
ATOM 708 N N . PRO A 1 87 ? -10.334 -1.443 5.869 1.00 63.75 87 PRO A N 1
ATOM 709 C CA . PRO A 1 87 ? -10.284 -1.948 7.232 1.00 63.75 87 PRO A CA 1
ATOM 710 C C . PRO A 1 87 ? -11.553 -1.545 7.982 1.00 63.75 87 PRO A C 1
ATOM 712 O O . PRO A 1 87 ? -11.921 -0.361 8.057 1.00 63.75 87 PRO A O 1
ATOM 715 N N . THR A 1 88 ? -12.233 -2.554 8.520 1.00 67.19 88 THR A N 1
ATOM 716 C CA . THR A 1 88 ? -13.461 -2.342 9.286 1.00 67.19 88 THR A CA 1
ATOM 717 C C . THR A 1 88 ? -13.132 -1.707 10.631 1.00 67.19 88 THR A C 1
ATOM 719 O O . THR A 1 88 ? -12.019 -1.812 11.148 1.00 67.19 88 THR A O 1
ATOM 722 N N . GLU A 1 89 ? -14.106 -1.009 11.207 1.00 61.47 89 GLU A N 1
ATOM 723 C CA . GLU A 1 89 ? -13.946 -0.397 12.527 1.00 61.47 89 GLU A CA 1
ATOM 724 C C . GLU A 1 89 ? -13.658 -1.445 13.610 1.00 61.47 89 GLU A C 1
ATOM 726 O O . GLU A 1 89 ? -12.809 -1.220 14.469 1.00 61.47 89 GLU A O 1
ATOM 731 N N . ALA A 1 90 ? -14.264 -2.630 13.483 1.00 63.09 90 ALA A N 1
ATOM 732 C CA . ALA A 1 90 ? -14.037 -3.777 14.355 1.00 63.09 90 ALA A CA 1
ATOM 733 C C . ALA A 1 90 ? -12.582 -4.286 14.325 1.00 63.09 90 ALA A C 1
ATOM 735 O O . ALA A 1 90 ? -12.012 -4.558 15.378 1.00 63.09 90 ALA A O 1
ATOM 736 N N . GLU A 1 91 ? -11.940 -4.362 13.151 1.00 64.31 91 GLU A N 1
ATOM 737 C CA . GLU A 1 91 ? -10.525 -4.768 13.048 1.00 64.31 91 GLU A CA 1
ATOM 738 C C . GLU A 1 91 ? -9.580 -3.772 13.732 1.00 64.31 91 GLU A C 1
ATOM 740 O O . GLU A 1 91 ? -8.569 -4.161 14.322 1.00 64.31 91 GLU A O 1
ATOM 745 N N . ALA A 1 92 ? -9.889 -2.478 13.646 1.00 66.50 92 ALA A N 1
ATOM 746 C CA . ALA A 1 92 ? -9.087 -1.447 14.291 1.00 66.50 92 ALA A CA 1
ATOM 747 C C . ALA A 1 92 ? -9.278 -1.431 15.809 1.00 66.50 92 ALA A C 1
ATOM 749 O O . ALA A 1 92 ? -8.297 -1.272 16.534 1.00 66.50 92 ALA A O 1
ATOM 750 N N . LEU A 1 93 ? -10.514 -1.645 16.269 1.00 63.81 93 LEU A N 1
ATOM 751 C CA . LEU A 1 93 ? -10.840 -1.833 17.680 1.00 63.81 93 LEU A CA 1
ATOM 752 C C . LEU A 1 93 ? -10.106 -3.047 18.264 1.00 63.81 93 LEU A C 1
ATOM 754 O O . LEU A 1 93 ? -9.439 -2.894 19.280 1.00 63.81 93 LEU A O 1
ATOM 758 N N . ASP A 1 94 ? -10.128 -4.209 17.603 1.00 67.94 94 ASP A N 1
ATOM 759 C CA . ASP A 1 94 ? -9.414 -5.409 18.076 1.00 67.94 94 ASP A CA 1
ATOM 760 C C . ASP A 1 94 ? -7.885 -5.225 18.089 1.00 67.94 94 ASP A C 1
ATOM 762 O O . ASP A 1 94 ? -7.209 -5.664 19.023 1.00 67.94 94 ASP A O 1
ATOM 766 N N . ARG A 1 95 ? -7.305 -4.550 17.082 1.00 68.06 95 ARG A N 1
ATOM 767 C CA . ARG A 1 95 ? -5.853 -4.288 17.065 1.00 68.06 95 ARG A CA 1
ATOM 768 C C . ARG A 1 95 ? -5.444 -3.301 18.162 1.00 68.06 95 ARG A C 1
ATOM 770 O O . ARG A 1 95 ? -4.399 -3.508 18.769 1.00 68.06 95 ARG A O 1
ATOM 777 N N . LEU A 1 96 ? -6.255 -2.277 18.432 1.00 65.94 96 LEU A N 1
ATOM 778 C CA . LEU A 1 96 ? -6.033 -1.338 19.535 1.00 65.94 96 LEU A CA 1
ATOM 779 C C . LEU A 1 96 ? -6.197 -2.032 20.898 1.00 65.94 96 LEU A C 1
ATOM 781 O O . LEU A 1 96 ? -5.359 -1.867 21.781 1.00 65.94 96 LEU A O 1
ATOM 785 N N . ASP A 1 97 ? -7.208 -2.884 21.050 1.00 65.62 97 ASP A N 1
ATOM 786 C CA . ASP A 1 97 ? -7.443 -3.637 22.284 1.00 65.62 97 ASP A CA 1
ATOM 787 C C . ASP A 1 97 ? -6.320 -4.647 22.573 1.00 65.62 97 ASP A C 1
ATOM 789 O O . ASP A 1 97 ? -5.916 -4.826 23.718 1.00 65.62 97 ASP A O 1
ATOM 793 N N . ARG A 1 98 ? -5.724 -5.245 21.530 1.00 67.12 98 ARG A N 1
ATOM 794 C CA . ARG A 1 98 ? -4.518 -6.086 21.656 1.00 67.12 98 ARG A CA 1
ATOM 795 C C . ARG A 1 98 ? -3.280 -5.334 22.134 1.00 67.12 98 ARG A C 1
ATOM 797 O O . ARG A 1 98 ? -2.393 -5.965 22.700 1.00 67.12 98 ARG A O 1
ATOM 804 N N . THR A 1 99 ? -3.195 -4.026 21.899 1.00 67.12 99 THR A N 1
ATOM 805 C CA . THR A 1 99 ? -2.075 -3.213 22.400 1.00 67.12 99 THR A CA 1
ATOM 806 C C . THR A 1 99 ? -2.242 -2.798 23.861 1.00 67.12 99 THR A C 1
ATOM 808 O O . THR A 1 99 ? -1.277 -2.343 24.469 1.00 67.12 99 THR A O 1
ATOM 811 N N . LEU A 1 100 ? -3.430 -2.995 24.444 1.00 62.00 100 LEU A N 1
ATOM 812 C CA . LEU A 1 100 ? -3.715 -2.687 25.840 1.00 62.00 100 LEU A CA 1
ATOM 813 C C . LEU A 1 100 ? -3.596 -3.955 26.709 1.00 62.00 100 LEU A C 1
ATOM 815 O O . LEU A 1 100 ? -4.186 -4.992 26.384 1.00 62.00 100 LEU A O 1
ATOM 819 N N . PRO A 1 101 ? -2.866 -3.913 27.839 1.00 51.97 101 PRO A N 1
ATOM 820 C CA . PRO A 1 101 ? -2.758 -5.059 28.733 1.00 51.97 101 PRO A CA 1
ATOM 821 C C . PRO A 1 101 ? -4.131 -5.406 29.328 1.00 51.97 101 PRO A C 1
ATOM 823 O O . PRO A 1 101 ? -4.714 -4.629 30.082 1.00 51.97 101 PRO A O 1
ATOM 826 N N . GLY A 1 102 ? -4.635 -6.600 29.001 1.00 58.78 102 GLY A N 1
ATOM 827 C CA . GLY A 1 102 ? -5.882 -7.139 29.552 1.00 58.78 102 GLY A CA 1
ATOM 828 C C . GLY A 1 102 ? -7.139 -6.964 28.694 1.00 58.78 102 GLY A C 1
ATOM 829 O O . GLY A 1 102 ? -8.214 -7.267 29.199 1.00 58.78 102 GLY A O 1
ATOM 830 N N . ARG A 1 103 ? -7.029 -6.522 27.429 1.00 59.69 103 ARG A N 1
ATOM 831 C CA . ARG A 1 103 ? -8.165 -6.405 26.482 1.00 59.69 103 ARG A CA 1
ATOM 832 C C . ARG A 1 103 ? -9.416 -5.704 27.065 1.00 59.69 103 ARG A C 1
ATOM 834 O O . ARG A 1 103 ? -10.520 -6.261 27.061 1.00 59.69 103 ARG A O 1
ATOM 841 N N . PRO A 1 104 ? -9.251 -4.500 27.644 1.00 59.38 104 PRO A N 1
ATOM 842 C CA . PRO A 1 104 ? -10.309 -3.809 28.373 1.00 59.38 104 PRO A CA 1
ATOM 843 C C . PRO A 1 104 ? -11.508 -3.425 27.495 1.00 59.38 104 PRO A C 1
ATOM 845 O O . PRO A 1 104 ? -12.614 -3.317 28.016 1.00 59.38 104 PRO A O 1
ATOM 848 N N . ILE A 1 105 ? -11.337 -3.230 26.182 1.00 57.25 105 ILE A N 1
ATOM 849 C CA . ILE A 1 105 ? -12.441 -2.864 25.283 1.00 57.25 105 ILE A CA 1
ATOM 850 C C . ILE A 1 105 ? -13.338 -4.079 25.043 1.00 57.25 105 ILE A C 1
ATOM 852 O O . ILE A 1 105 ? -14.555 -3.955 25.178 1.00 57.25 105 ILE A O 1
ATOM 856 N N . ALA A 1 106 ? -12.771 -5.262 24.779 1.00 59.81 106 ALA A N 1
ATOM 857 C CA . ALA A 1 106 ? -13.548 -6.499 24.713 1.00 59.81 106 ALA A CA 1
ATOM 858 C C . ALA A 1 106 ? -14.276 -6.773 26.039 1.00 59.81 106 ALA A C 1
ATOM 860 O O . ALA A 1 106 ? -15.472 -7.037 26.024 1.00 59.81 106 ALA A O 1
ATOM 861 N N . ALA A 1 107 ? -13.609 -6.599 27.185 1.00 57.53 107 ALA A N 1
ATOM 862 C CA . ALA A 1 107 ? -14.210 -6.814 28.506 1.00 57.53 107 ALA A CA 1
ATOM 863 C C . ALA A 1 107 ? -15.355 -5.835 28.847 1.00 57.53 107 ALA A C 1
ATOM 865 O O . ALA A 1 107 ? -16.256 -6.177 29.610 1.00 57.53 107 ALA A O 1
ATOM 866 N N . LEU A 1 108 ? -15.322 -4.613 28.302 1.00 55.12 108 LEU A N 1
ATOM 867 C CA . LEU A 1 108 ? -16.383 -3.614 28.480 1.00 55.12 108 LEU A CA 1
ATOM 868 C C . LEU A 1 108 ? -17.528 -3.769 27.467 1.00 55.12 108 LEU A C 1
ATOM 870 O O . LEU A 1 108 ? -18.656 -3.390 27.780 1.00 55.12 108 LEU A O 1
ATOM 874 N N . THR A 1 109 ? -17.246 -4.295 26.270 1.00 54.72 109 THR A N 1
ATOM 875 C CA . THR A 1 109 ? -18.248 -4.507 25.205 1.00 54.72 109 THR A CA 1
ATOM 876 C C . THR A 1 109 ? -18.965 -5.848 25.360 1.00 54.72 109 THR A C 1
ATOM 878 O O . THR A 1 109 ? -20.113 -5.977 24.943 1.00 54.72 109 THR A O 1
ATOM 881 N N . ASP A 1 110 ? -18.324 -6.821 26.013 1.00 58.62 110 ASP A N 1
ATOM 882 C CA . ASP A 1 110 ? -18.909 -8.098 26.427 1.00 58.62 110 ASP A CA 1
ATOM 883 C C . ASP A 1 110 ? -19.823 -7.892 27.646 1.00 58.62 110 ASP A C 1
ATOM 885 O O . ASP A 1 110 ? -19.616 -8.395 28.754 1.00 58.62 110 ASP A O 1
ATOM 889 N N . SER A 1 111 ? -20.837 -7.046 27.460 1.00 49.12 111 SER A N 1
ATOM 890 C CA . SER A 1 111 ? -21.875 -6.814 28.446 1.00 49.12 111 SER A CA 1
ATOM 891 C C . SER A 1 111 ? -22.733 -8.073 28.571 1.00 49.12 111 SER A C 1
ATOM 893 O O . SER A 1 111 ? -23.716 -8.234 27.855 1.00 49.12 111 SER A O 1
ATOM 895 N N . LEU A 1 112 ? -22.341 -8.942 29.505 1.00 49.22 112 LEU A N 1
ATOM 896 C CA . LEU A 1 112 ? -23.190 -9.867 30.260 1.00 49.22 112 LEU A CA 1
ATOM 897 C C . LEU A 1 112 ? -24.295 -10.559 29.440 1.00 49.22 112 LEU A C 1
ATOM 899 O O . LEU A 1 112 ? -25.475 -10.245 29.570 1.00 49.22 112 LEU A O 1
ATOM 903 N N . ALA A 1 113 ? -23.926 -11.616 28.714 1.00 43.62 113 ALA A N 1
ATOM 904 C CA . ALA A 1 113 ? -24.876 -12.684 28.385 1.00 43.62 113 ALA A CA 1
ATOM 905 C C . ALA A 1 113 ? -25.255 -13.544 29.619 1.00 43.62 113 ALA A C 1
ATOM 907 O O . ALA A 1 113 ? -26.117 -14.415 29.529 1.00 43.62 113 ALA A O 1
ATOM 908 N N . MET A 1 114 ? -24.634 -13.314 30.787 1.00 48.28 114 MET A N 1
ATOM 909 C CA . MET A 1 114 ? -25.019 -13.957 32.047 1.00 48.28 114 MET A CA 1
ATOM 910 C C . MET A 1 114 ? -26.151 -13.178 32.721 1.00 48.28 114 MET A C 1
ATOM 912 O O . MET A 1 114 ? -25.948 -12.092 33.264 1.00 48.28 114 MET A O 1
ATOM 916 N N . GLY A 1 115 ? -27.347 -13.764 32.659 1.00 41.03 115 GLY A N 1
ATOM 917 C CA . GLY A 1 115 ? -28.582 -13.272 33.260 1.00 41.03 115 GLY A CA 1
ATOM 918 C C . GLY A 1 115 ? -28.441 -12.829 34.722 1.00 41.03 115 GLY A C 1
ATOM 919 O O . GLY A 1 115 ? -27.697 -13.401 35.518 1.00 41.03 115 GLY A O 1
ATOM 920 N N . GLY A 1 116 ? -29.180 -11.771 35.061 1.00 44.84 116 GLY A N 1
ATOM 921 C CA . GLY A 1 116 ? -29.137 -11.069 36.344 1.00 44.84 116 GLY A CA 1
ATOM 922 C C . GLY A 1 116 ? -29.693 -11.841 37.542 1.00 44.84 116 GLY A C 1
ATOM 923 O O . GLY A 1 116 ? -30.788 -11.536 37.999 1.00 44.84 116 GLY A O 1
ATOM 924 N N . GLY A 1 117 ? -28.922 -12.783 38.089 1.00 48.72 117 GLY A N 1
ATOM 925 C CA . GLY A 1 117 ? -29.347 -13.584 39.244 1.00 48.72 117 GLY A CA 1
ATOM 926 C C . GLY A 1 117 ? -28.788 -13.202 40.620 1.00 48.72 117 GLY A C 1
ATOM 927 O O . GLY A 1 117 ? -29.447 -13.505 41.608 1.00 48.72 117 GLY A O 1
ATOM 928 N N . ASP A 1 118 ? -27.611 -12.567 40.738 1.00 57.00 118 ASP A N 1
ATOM 929 C CA . ASP A 1 118 ? -26.949 -12.465 42.054 1.00 57.00 118 ASP A CA 1
ATOM 930 C C . ASP A 1 118 ? -26.254 -11.114 42.329 1.00 57.00 118 ASP A C 1
ATOM 932 O O . ASP A 1 118 ? -25.388 -10.645 41.578 1.00 57.00 118 ASP A O 1
ATOM 936 N N . ALA A 1 119 ? -26.637 -10.476 43.441 1.00 55.97 119 ALA A N 1
ATOM 937 C CA . ALA A 1 119 ? -26.168 -9.156 43.870 1.00 55.97 119 ALA A CA 1
ATOM 938 C C . ALA A 1 119 ? -24.677 -9.148 44.259 1.00 55.97 119 ALA A C 1
ATOM 940 O O . ALA A 1 119 ? -24.007 -8.114 44.128 1.00 55.97 119 ALA A O 1
ATOM 941 N N . GLY A 1 120 ? -24.136 -10.298 44.682 1.00 56.38 120 GLY A N 1
ATOM 942 C CA . GLY A 1 120 ? -22.710 -10.471 44.969 1.00 56.38 120 GLY A CA 1
ATOM 943 C C . GLY A 1 120 ? -21.848 -10.319 43.712 1.00 56.38 120 GLY A C 1
ATOM 944 O O . GLY A 1 120 ? -20.906 -9.520 43.685 1.00 56.38 120 GLY A O 1
ATOM 945 N N . THR A 1 121 ? -22.235 -10.985 42.625 1.00 55.19 121 THR A N 1
ATOM 946 C CA . THR A 1 121 ? -21.531 -10.982 41.330 1.00 55.19 121 THR A CA 1
ATOM 947 C C . THR A 1 121 ? -21.487 -9.588 40.698 1.00 55.19 121 THR A C 1
ATOM 949 O O . THR A 1 121 ? -20.454 -9.162 40.174 1.00 55.19 121 THR A O 1
ATOM 952 N N . ALA A 1 122 ? -22.560 -8.806 40.847 1.00 58.59 122 ALA A N 1
ATOM 953 C CA . ALA A 1 122 ? -22.618 -7.423 40.373 1.00 58.59 122 ALA A CA 1
ATOM 954 C C . ALA A 1 122 ? -21.639 -6.478 41.104 1.00 58.59 122 ALA A C 1
ATOM 956 O O . ALA A 1 122 ? -21.235 -5.447 40.559 1.00 58.59 122 ALA A O 1
ATOM 957 N N . SER A 1 123 ? -21.256 -6.781 42.349 1.00 62.28 123 SER A N 1
ATOM 958 C CA . SER A 1 123 ? -20.298 -5.965 43.112 1.00 62.28 123 SER A CA 1
ATOM 959 C C . SER A 1 123 ? -18.849 -6.216 42.679 1.00 62.28 123 SER A C 1
ATOM 961 O O . SER A 1 123 ? -18.099 -5.264 42.448 1.00 62.28 123 SER A O 1
ATOM 963 N N . VAL A 1 124 ? -18.489 -7.483 42.457 1.00 67.88 124 VAL A N 1
ATOM 964 C CA . VAL A 1 124 ? -17.169 -7.887 41.954 1.00 67.88 124 VAL A CA 1
ATOM 965 C C . VAL A 1 124 ? -16.975 -7.410 40.517 1.00 67.88 124 VAL A C 1
ATOM 967 O O . VAL A 1 124 ? -15.911 -6.878 40.191 1.00 67.88 124 VAL A O 1
ATOM 970 N N . TRP A 1 125 ? -18.016 -7.500 39.682 1.00 63.06 125 TRP A N 1
ATOM 971 C CA . TRP A 1 125 ? -18.002 -6.961 38.322 1.00 63.06 125 TRP A CA 1
ATOM 972 C C . TRP A 1 125 ? -17.756 -5.449 38.309 1.00 63.06 125 TRP A C 1
ATOM 974 O O . TRP A 1 125 ? -16.868 -4.975 37.605 1.00 63.06 125 TRP A O 1
ATOM 984 N N . ARG A 1 126 ? -18.441 -4.677 39.165 1.00 64.50 126 ARG A N 1
ATOM 985 C CA . ARG A 1 126 ? -18.194 -3.228 39.297 1.00 64.50 126 ARG A CA 1
ATOM 986 C C . ARG A 1 126 ? -16.763 -2.909 39.730 1.00 64.50 126 ARG A C 1
ATOM 988 O O . ARG A 1 126 ? -16.168 -1.975 39.195 1.00 64.50 126 ARG A O 1
ATOM 995 N N . ALA A 1 127 ? -16.192 -3.682 40.654 1.00 72.38 127 ALA A N 1
ATOM 996 C CA . ALA A 1 127 ? -14.797 -3.518 41.064 1.00 72.38 127 ALA A CA 1
ATOM 997 C C . ALA A 1 127 ? -13.813 -3.879 39.934 1.00 72.38 127 ALA A C 1
ATOM 999 O O . ALA A 1 127 ? -12.784 -3.225 39.769 1.00 72.38 127 ALA A O 1
ATOM 1000 N N . HIS A 1 128 ? -14.127 -4.897 39.131 1.00 65.94 128 HIS A N 1
ATOM 1001 C CA . HIS A 1 128 ? -13.347 -5.260 37.951 1.00 65.94 128 HIS A CA 1
ATOM 1002 C C . HIS A 1 128 ? -13.397 -4.162 36.874 1.00 65.94 128 HIS A C 1
ATOM 1004 O O . HIS A 1 128 ? -12.346 -3.718 36.417 1.00 65.94 128 HIS A O 1
ATOM 1010 N N . VAL A 1 129 ? -14.588 -3.642 36.559 1.00 64.50 129 VAL A N 1
ATOM 1011 C CA . VAL A 1 129 ? -14.798 -2.538 35.606 1.00 64.50 129 VAL A CA 1
ATOM 1012 C C . VAL A 1 129 ? -14.065 -1.268 36.043 1.00 64.50 129 VAL A C 1
ATOM 1014 O O . VAL A 1 129 ? -13.397 -0.637 35.228 1.00 64.50 129 VAL A O 1
ATOM 1017 N N . ALA A 1 130 ? -14.108 -0.918 37.333 1.00 67.19 130 ALA A N 1
ATOM 1018 C CA . ALA A 1 130 ? -13.371 0.232 37.861 1.00 67.19 130 ALA A CA 1
ATOM 1019 C C . ALA A 1 130 ? -11.850 0.094 37.651 1.00 67.19 130 ALA A C 1
ATOM 1021 O O . ALA A 1 130 ? -11.194 1.050 37.243 1.00 67.19 130 ALA A O 1
ATOM 1022 N N . ARG A 1 131 ? -11.297 -1.113 37.844 1.00 66.81 131 ARG A N 1
ATOM 1023 C CA . ARG A 1 131 ? -9.874 -1.411 37.597 1.00 66.81 131 ARG A CA 1
ATOM 1024 C C . ARG A 1 131 ? -9.493 -1.444 36.113 1.00 66.81 131 ARG A C 1
ATOM 1026 O O . ARG A 1 131 ? -8.316 -1.288 35.798 1.00 66.81 131 ARG A O 1
ATOM 1033 N N . MET A 1 132 ? -10.436 -1.699 35.209 1.00 57.50 132 MET A N 1
ATOM 1034 C CA . MET A 1 132 ? -10.209 -1.629 33.758 1.00 57.50 132 MET A CA 1
ATOM 1035 C C . MET A 1 132 ? -10.286 -0.186 33.247 1.00 57.50 132 MET A C 1
ATOM 1037 O O . MET A 1 132 ? -9.455 0.222 32.441 1.00 57.50 132 MET A O 1
ATOM 1041 N N . ALA A 1 133 ? -11.217 0.615 33.773 1.00 58.12 133 ALA A N 1
ATOM 1042 C CA . ALA A 1 133 ? -11.355 2.029 33.429 1.00 58.12 133 ALA A CA 1
ATOM 1043 C C . ALA A 1 133 ? -10.121 2.861 33.814 1.00 58.12 133 ALA A C 1
ATOM 1045 O O . ALA A 1 133 ? -9.764 3.790 33.095 1.00 58.12 133 ALA A O 1
ATOM 1046 N N . ASP A 1 134 ? -9.459 2.518 34.921 1.00 63.25 134 ASP A N 1
ATOM 1047 C CA . ASP A 1 134 ? -8.232 3.191 35.358 1.00 63.25 134 ASP A CA 1
ATOM 1048 C C . ASP A 1 134 ? -7.037 2.865 34.442 1.00 63.25 134 ASP A C 1
ATOM 1050 O O . ASP A 1 134 ? -6.262 3.744 34.074 1.00 63.25 134 ASP A O 1
ATOM 1054 N N . ARG A 1 135 ? -6.959 1.618 33.955 1.00 61.53 135 ARG A N 1
ATOM 1055 C CA . ARG A 1 135 ? -5.935 1.174 32.991 1.00 61.53 135 ARG A CA 1
ATOM 1056 C C . ARG A 1 135 ? -6.115 1.748 31.587 1.00 61.53 135 ARG A C 1
ATOM 1058 O O . ARG A 1 135 ? -5.144 1.849 30.856 1.00 61.53 135 ARG A O 1
ATOM 1065 N N . ALA A 1 136 ? -7.333 2.127 31.204 1.00 53.69 136 ALA A N 1
ATOM 1066 C CA . ALA A 1 136 ? -7.600 2.778 29.919 1.00 53.69 136 ALA A CA 1
ATOM 1067 C C . ALA A 1 136 ? -7.280 4.289 29.918 1.00 53.69 136 ALA A C 1
ATOM 1069 O O . ALA A 1 136 ? -7.358 4.929 28.869 1.00 53.69 136 ALA A O 1
ATOM 1070 N N . ARG A 1 137 ? -6.979 4.886 31.083 1.00 52.69 137 ARG A N 1
ATOM 1071 C CA . ARG A 1 137 ? -6.626 6.313 31.214 1.00 52.69 137 ARG A CA 1
ATOM 1072 C C . ARG A 1 137 ? -5.129 6.598 31.132 1.00 52.69 137 ARG A C 1
ATOM 1074 O O . ARG A 1 137 ? -4.779 7.767 30.963 1.00 52.69 137 ARG A O 1
ATOM 1081 N N . THR A 1 138 ? -4.295 5.577 31.321 1.00 42.31 138 THR A N 1
ATOM 1082 C CA . THR A 1 138 ? -2.828 5.666 31.273 1.00 42.31 138 THR A CA 1
ATOM 1083 C C . THR A 1 138 ? -2.341 5.543 29.838 1.00 42.31 138 THR A C 1
ATOM 1085 O O . THR A 1 138 ? -1.452 6.339 29.471 1.00 42.31 138 THR A O 1
#

Foldseek 3Di:
DDDDPPPDPPLVVVVVVQLVVLLVVVLVVLLCVLLVQLVVLVVVVVVCVVVPVVVVDDPVCVVVVVVCSVVSNVVSVVSSVVSDDRDDSVNSLVVVLVVAPPSLVCVVVPPDPPDDDDPVVVVVSVVVNVVSSVSSVD

Secondary s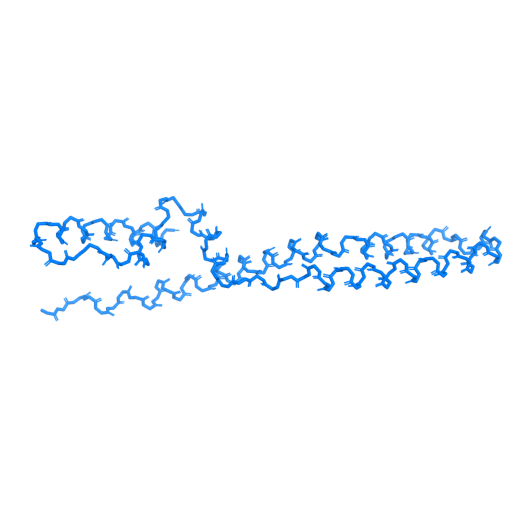tructure (DSSP, 8-state):
--SSTTSSHHHHHHHHHHHHHHHHHHHHHHHHHHSHHHHHHHHHHHHHHHTTHHHHS-HHHHHHHHHHHHHHHHHHHHHHHHH-PPPPHHHHHHHHHHHSTT-HHHHHHS---S-S--HHHHHHHHHHHHHHHHHT--

pLDDT: mean 71.54, std 17.15, range [36.88, 96.25]

Radius of gyration: 26.18 Å; Cα contacts (8 Å, |Δi|>4): 55; chains: 1; bounding box: 51×26×75 Å

Mean predicted aligned error: 14.67 Å